Protein AF-A0A090IXE4-F1 (afdb_monomer)

Structure (mmCIF, N/CA/C/O backbone):
data_AF-A0A090IXE4-F1
#
_entry.id   AF-A0A090IXE4-F1
#
loop_
_atom_site.group_PDB
_atom_site.id
_atom_site.type_symbol
_atom_site.label_atom_id
_atom_site.label_alt_id
_atom_site.label_comp_id
_atom_site.label_asym_id
_atom_site.label_entity_id
_atom_site.label_seq_id
_atom_site.pdbx_PDB_ins_code
_atom_site.Cartn_x
_atom_site.Cartn_y
_atom_site.Cartn_z
_atom_site.occupancy
_atom_site.B_iso_or_equiv
_atom_site.auth_seq_id
_atom_site.auth_comp_id
_atom_site.auth_asym_id
_atom_site.auth_atom_id
_atom_site.pdbx_PDB_model_num
ATOM 1 N N . MET A 1 1 ? -24.223 13.333 43.306 1.00 62.53 1 MET A N 1
ATOM 2 C CA . MET A 1 1 ? -24.481 12.233 42.344 1.00 62.53 1 MET A CA 1
ATOM 3 C C . MET A 1 1 ? -24.531 12.705 40.893 1.00 62.53 1 MET A C 1
ATOM 5 O O . MET A 1 1 ? -23.770 12.186 40.093 1.00 62.53 1 MET A O 1
ATOM 9 N N . TRP A 1 2 ? -25.328 13.721 40.555 1.00 72.25 2 TRP A N 1
ATOM 10 C CA . TRP A 1 2 ? -25.387 14.319 39.210 1.00 72.25 2 TRP A CA 1
ATOM 11 C C . TRP A 1 2 ? -24.042 14.697 38.550 1.00 72.25 2 TRP A C 1
ATOM 13 O O . TRP A 1 2 ? -23.852 14.325 37.394 1.00 72.25 2 TRP A O 1
ATOM 23 N N . PRO A 1 3 ? -23.069 15.342 39.230 1.00 83.06 3 PRO A N 1
ATOM 24 C CA . PRO A 1 3 ? -21.796 15.687 38.585 1.00 83.06 3 PRO A CA 1
ATOM 25 C C . PRO A 1 3 ? -20.976 14.455 38.170 1.00 83.06 3 PRO A C 1
ATOM 27 O O . PRO A 1 3 ? -20.342 14.470 37.121 1.00 83.06 3 PRO A O 1
ATOM 30 N N . LEU A 1 4 ? -21.040 13.357 38.932 1.00 85.62 4 LEU A N 1
ATOM 31 C CA . LEU A 1 4 ? -20.371 12.102 38.570 1.00 85.62 4 LEU A CA 1
ATOM 32 C C . LEU A 1 4 ? -21.008 11.462 37.331 1.00 85.62 4 LEU A C 1
ATOM 34 O O . LEU A 1 4 ? -20.293 10.961 36.470 1.00 85.62 4 LEU A O 1
ATOM 38 N N . ILE A 1 5 ? -22.336 11.533 37.202 1.00 88.50 5 ILE A N 1
ATOM 39 C CA . ILE A 1 5 ? -23.060 11.025 36.028 1.00 88.50 5 ILE A CA 1
AT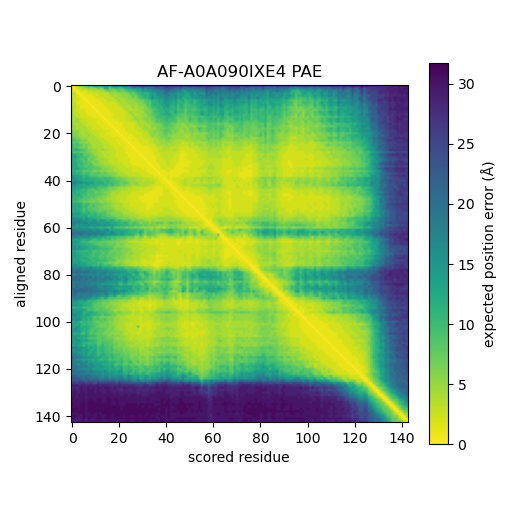OM 40 C C . ILE A 1 5 ? -22.649 11.802 34.767 1.00 88.50 5 ILE A C 1
ATOM 42 O O . ILE A 1 5 ? -22.344 11.187 33.748 1.00 88.50 5 ILE A O 1
ATOM 46 N N . PHE A 1 6 ? -22.548 13.135 34.841 1.00 90.12 6 PHE A N 1
ATOM 47 C CA . PHE A 1 6 ? -22.078 13.952 33.714 1.00 90.12 6 PHE A CA 1
ATOM 48 C C . PHE A 1 6 ? -20.635 13.640 33.311 1.00 90.12 6 PHE A C 1
ATOM 50 O O . PHE A 1 6 ? -20.347 13.547 32.119 1.00 90.12 6 PHE A O 1
ATOM 57 N N . ILE A 1 7 ? -19.741 13.425 34.282 1.00 91.25 7 ILE A N 1
ATOM 58 C CA . ILE A 1 7 ? -18.351 13.033 34.008 1.00 91.25 7 ILE A CA 1
ATOM 59 C C . ILE A 1 7 ? -18.307 11.684 33.277 1.00 91.25 7 ILE A C 1
ATOM 61 O O . ILE A 1 7 ? -17.605 11.550 32.277 1.00 91.25 7 ILE A O 1
ATOM 65 N N . VAL A 1 8 ? -19.092 10.699 33.723 1.00 91.69 8 VAL A N 1
ATOM 66 C CA . VAL A 1 8 ? -19.157 9.378 33.078 1.00 91.69 8 VAL A CA 1
ATOM 67 C C . VAL A 1 8 ? -19.699 9.482 31.649 1.00 91.69 8 VAL A C 1
ATOM 69 O O . VAL A 1 8 ? -19.094 8.928 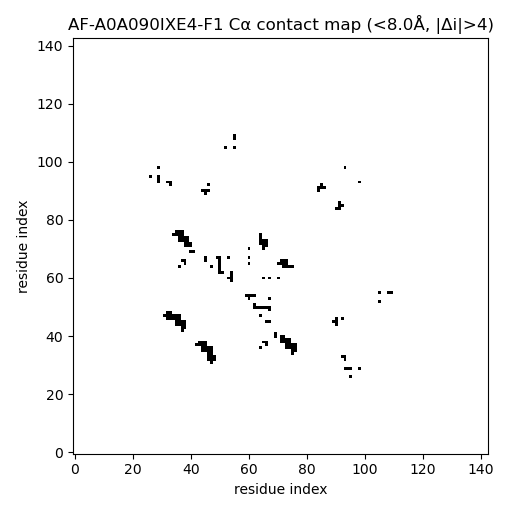30.731 1.00 91.69 8 VAL A O 1
ATOM 72 N N . ILE A 1 9 ? -20.779 10.239 31.427 1.00 93.00 9 ILE A N 1
ATOM 73 C CA . ILE A 1 9 ? -21.337 10.473 30.083 1.00 93.00 9 ILE A CA 1
ATOM 74 C C . ILE A 1 9 ? -20.300 11.143 29.176 1.00 93.00 9 ILE A C 1
ATOM 76 O O . ILE A 1 9 ? -20.106 10.715 28.038 1.00 93.00 9 ILE A O 1
ATOM 80 N N . PHE A 1 10 ? -19.587 12.151 29.680 1.00 93.44 10 PHE A N 1
ATOM 81 C CA . PHE A 1 10 ? -18.548 12.843 28.922 1.00 93.44 10 PHE A CA 1
ATOM 82 C C . PHE A 1 10 ? -17.409 11.900 28.508 1.00 93.44 10 PHE A C 1
ATOM 84 O O . PHE A 1 10 ? -16.994 11.903 27.350 1.00 93.44 10 PHE A O 1
ATOM 91 N N . ILE A 1 11 ? -16.943 11.032 29.412 1.00 94.25 11 ILE A N 1
ATOM 92 C CA . ILE A 1 11 ? -15.908 10.029 29.106 1.00 94.25 11 ILE A CA 1
ATOM 93 C C . ILE A 1 11 ? -16.394 9.048 28.026 1.00 94.25 11 ILE A C 1
ATOM 95 O O . ILE A 1 11 ? -15.645 8.718 27.099 1.00 94.25 11 ILE A O 1
ATOM 99 N N . ILE A 1 12 ? -17.651 8.602 28.097 1.00 94.50 12 ILE A N 1
ATOM 100 C CA . ILE A 1 12 ? -18.244 7.711 27.088 1.00 94.50 12 ILE A CA 1
ATOM 101 C C . ILE A 1 12 ? -18.326 8.414 25.722 1.00 94.50 12 ILE A C 1
ATOM 103 O O . ILE A 1 12 ? -17.937 7.840 24.704 1.00 94.50 12 ILE A O 1
ATOM 107 N N . LEU A 1 13 ? -18.754 9.676 25.674 1.00 94.00 13 LEU A N 1
ATOM 108 C CA . LEU A 1 13 ? -18.812 10.447 24.427 1.00 94.00 13 LEU A CA 1
ATOM 109 C C . LEU A 1 13 ? -17.420 10.661 23.814 1.00 94.00 13 LEU A C 1
ATOM 111 O O . LEU A 1 13 ? -17.223 10.452 22.617 1.00 94.00 13 LEU A O 1
ATOM 115 N N . MET A 1 14 ? -16.421 11.006 24.626 1.00 93.81 14 MET A N 1
ATOM 116 C CA . MET A 1 14 ? -15.056 11.220 24.136 1.00 93.81 14 MET A CA 1
ATOM 117 C C . MET A 1 14 ? -14.402 9.916 23.656 1.00 93.81 14 MET A C 1
ATOM 119 O O . MET A 1 14 ? -13.723 9.888 22.623 1.00 93.81 14 MET A O 1
ATOM 123 N N . SER A 1 15 ? -14.626 8.806 24.363 1.00 91.69 15 SER A N 1
ATOM 124 C CA . SER A 1 15 ? -14.110 7.492 23.958 1.00 91.69 15 SER A CA 1
ATOM 125 C C . SER A 1 15 ? -14.769 6.985 22.670 1.00 91.69 15 SER A C 1
ATOM 127 O O . SER A 1 15 ? -14.074 6.555 21.750 1.00 91.69 15 SER A O 1
ATOM 129 N N . THR A 1 16 ? -16.089 7.112 22.533 1.00 93.81 16 THR A N 1
ATOM 130 C CA . THR A 1 16 ? -16.792 6.739 21.293 1.00 93.81 16 THR A CA 1
ATOM 131 C C . THR A 1 16 ? -16.366 7.610 20.111 1.00 93.81 16 THR A C 1
ATOM 133 O O . THR A 1 16 ? -16.042 7.073 19.050 1.00 93.81 16 THR A O 1
ATOM 136 N N . TYR A 1 17 ? -16.245 8.929 20.297 1.00 94.19 17 TYR A N 1
ATOM 137 C CA . TYR A 1 17 ? -15.761 9.844 19.261 1.00 94.19 17 TYR A CA 1
ATOM 138 C C . TYR A 1 17 ? -14.348 9.489 18.779 1.00 94.19 17 TYR A C 1
ATOM 140 O O . TYR A 1 17 ? -14.088 9.430 17.576 1.00 94.19 17 TYR A O 1
ATOM 148 N N . THR A 1 18 ? -13.425 9.200 19.699 1.00 92.25 18 THR A N 1
ATOM 149 C CA . THR A 1 18 ? -12.047 8.830 19.335 1.00 92.25 18 THR A CA 1
ATOM 150 C C . THR A 1 18 ? -11.977 7.492 18.598 1.00 92.25 18 THR A C 1
ATOM 152 O O . THR A 1 18 ? -11.228 7.372 17.622 1.00 92.25 18 THR A O 1
ATOM 155 N N . ILE A 1 19 ? -12.783 6.501 18.994 1.00 92.44 19 ILE A N 1
ATOM 156 C CA . ILE A 1 19 ? -12.893 5.215 18.289 1.00 92.44 19 ILE A CA 1
ATOM 157 C C . ILE A 1 19 ? -13.471 5.416 16.883 1.00 92.44 19 ILE A C 1
ATOM 159 O O . ILE A 1 19 ? -12.912 4.903 15.908 1.00 92.44 19 ILE A O 1
ATOM 163 N N . MET A 1 20 ? -14.544 6.197 16.754 1.00 92.25 20 MET A N 1
ATOM 164 C CA . MET A 1 20 ? -15.168 6.507 15.466 1.00 92.25 20 MET A CA 1
ATOM 165 C C . MET A 1 20 ? -14.192 7.243 14.541 1.00 92.25 20 MET A C 1
ATOM 167 O O . MET A 1 20 ? -13.965 6.832 13.406 1.00 92.25 20 MET A O 1
ATOM 171 N N . LYS A 1 21 ? -13.505 8.270 15.049 1.00 92.50 21 LYS A N 1
ATOM 172 C CA . LYS A 1 21 ? -12.483 8.997 14.289 1.00 92.50 21 LYS A CA 1
ATOM 173 C C . LYS A 1 21 ? -11.382 8.059 13.791 1.00 92.50 21 LYS A C 1
ATOM 175 O O . LYS A 1 21 ? -10.998 8.120 12.628 1.00 92.50 21 LYS A O 1
ATOM 180 N N . LYS A 1 22 ? -10.896 7.155 14.646 1.00 89.31 22 LYS A N 1
ATOM 181 C CA . LYS A 1 22 ? -9.835 6.193 14.304 1.00 89.31 22 LYS A CA 1
ATOM 182 C C . LYS A 1 22 ? -10.277 5.130 13.297 1.00 89.31 22 LYS A C 1
ATOM 184 O O . LYS A 1 22 ? -9.449 4.612 12.550 1.00 89.31 22 LYS A O 1
ATOM 189 N N . THR A 1 23 ? -11.545 4.735 13.312 1.00 87.50 23 THR A N 1
ATOM 190 C CA . THR A 1 23 ? -12.082 3.768 12.345 1.00 87.50 23 THR A CA 1
ATOM 191 C C . THR A 1 23 ? -12.308 4.422 10.988 1.00 87.50 23 THR A C 1
ATOM 193 O O . THR A 1 23 ? -11.901 3.840 9.984 1.00 87.50 23 THR A O 1
ATOM 196 N N . ASN A 1 24 ? -12.821 5.654 10.963 1.00 90.06 24 ASN A N 1
ATOM 197 C CA . ASN A 1 24 ? -12.991 6.434 9.738 1.00 90.06 24 ASN A CA 1
ATOM 198 C C . ASN A 1 24 ? -11.658 6.732 9.051 1.00 90.06 24 ASN A C 1
ATOM 200 O O . ASN A 1 24 ? -11.532 6.496 7.857 1.00 90.06 24 ASN A O 1
ATOM 204 N N . THR A 1 25 ? -10.628 7.161 9.786 1.00 89.44 25 THR A N 1
ATOM 205 C CA . THR A 1 25 ? -9.310 7.414 9.175 1.00 89.44 25 THR A CA 1
ATOM 206 C C . THR A 1 25 ? -8.706 6.159 8.552 1.00 89.44 25 THR A C 1
ATOM 208 O O . THR A 1 25 ? -8.178 6.217 7.448 1.00 89.44 25 THR A O 1
ATOM 211 N N . LYS A 1 26 ? -8.837 5.002 9.213 1.00 88.88 26 LYS A N 1
ATOM 212 C CA . LYS A 1 26 ? -8.409 3.715 8.643 1.00 88.88 26 LYS A CA 1
ATOM 213 C C . LYS A 1 26 ? -9.210 3.314 7.410 1.00 88.88 26 LYS A C 1
ATOM 215 O O . LYS A 1 26 ? -8.668 2.633 6.548 1.00 88.88 26 LYS A O 1
ATOM 220 N N . GLN A 1 27 ? -10.497 3.650 7.369 1.00 90.50 27 GLN A N 1
ATOM 221 C CA . GLN A 1 27 ? -11.349 3.367 6.221 1.00 90.50 27 GLN A CA 1
ATOM 222 C C . GLN A 1 27 ? -10.936 4.232 5.029 1.00 90.50 27 GLN A C 1
ATOM 224 O O . GLN A 1 27 ? -10.663 3.675 3.977 1.00 90.50 27 GLN A O 1
ATOM 229 N N . ILE A 1 28 ? -10.775 5.542 5.235 1.00 91.56 28 ILE A N 1
ATOM 230 C CA . ILE A 1 28 ? -10.308 6.490 4.211 1.00 91.56 28 ILE A CA 1
ATOM 231 C C . ILE A 1 28 ? -8.972 6.034 3.624 1.00 91.56 28 ILE A C 1
ATOM 233 O O . ILE A 1 28 ? -8.814 5.974 2.413 1.00 91.56 28 ILE A O 1
ATOM 237 N N . GLU A 1 29 ? -8.023 5.657 4.477 1.00 93.00 29 GLU A N 1
ATOM 238 C CA . GLU A 1 29 ? -6.724 5.158 4.027 1.00 93.00 29 GLU A CA 1
ATOM 239 C C . GLU A 1 29 ? -6.831 3.841 3.246 1.00 93.00 29 GLU A C 1
ATOM 241 O O . GLU A 1 29 ? -6.133 3.638 2.256 1.00 93.00 29 GLU A O 1
ATOM 246 N N . LEU A 1 30 ? -7.700 2.925 3.682 1.00 93.81 30 LEU A N 1
ATOM 247 C CA . LEU A 1 30 ? -7.927 1.676 2.963 1.00 93.81 30 LEU A CA 1
ATOM 248 C C . LEU A 1 30 ? -8.568 1.921 1.595 1.00 93.81 30 LEU A C 1
ATOM 250 O O . LEU A 1 30 ? -8.265 1.194 0.651 1.00 93.81 30 LEU A O 1
ATOM 254 N N . ASP A 1 31 ? -9.468 2.894 1.507 1.00 92.31 31 ASP A N 1
ATOM 255 C CA . ASP A 1 31 ? -10.137 3.261 0.267 1.00 92.31 31 ASP A CA 1
ATOM 256 C C . ASP A 1 31 ? -9.158 3.954 -0.687 1.00 92.31 31 ASP A C 1
ATOM 258 O O . ASP A 1 31 ? -9.088 3.555 -1.845 1.00 92.31 31 ASP A O 1
ATOM 262 N N . ASP A 1 32 ? -8.308 4.854 -0.184 1.00 93.25 32 ASP A N 1
ATOM 263 C CA . ASP A 1 32 ? -7.223 5.479 -0.951 1.00 93.25 32 ASP A CA 1
ATOM 264 C C . ASP A 1 32 ? -6.258 4.434 -1.538 1.00 93.25 32 ASP A C 1
ATOM 266 O O . ASP A 1 32 ? -6.014 4.420 -2.744 1.00 93.25 32 ASP A O 1
ATOM 270 N N . LEU A 1 33 ? -5.788 3.479 -0.729 1.00 93.81 33 LEU A N 1
ATOM 271 C CA . LEU A 1 33 ? -4.933 2.376 -1.195 1.00 93.81 33 LEU A CA 1
ATOM 272 C C . LEU A 1 33 ? -5.625 1.461 -2.211 1.00 93.81 33 LEU A C 1
ATOM 274 O O . LEU A 1 33 ? -4.968 0.844 -3.052 1.00 93.81 33 LEU A O 1
ATOM 278 N N . ASN A 1 34 ? -6.949 1.352 -2.124 1.00 93.00 34 ASN A N 1
ATOM 279 C CA . ASN A 1 34 ? -7.760 0.580 -3.051 1.00 93.00 34 ASN A CA 1
ATOM 280 C C . ASN A 1 34 ? -8.227 1.388 -4.266 1.00 93.00 34 ASN A C 1
ATOM 282 O O . ASN A 1 34 ? -8.947 0.816 -5.086 1.00 93.00 34 ASN A O 1
ATOM 286 N N . THR A 1 35 ? -7.835 2.652 -4.417 1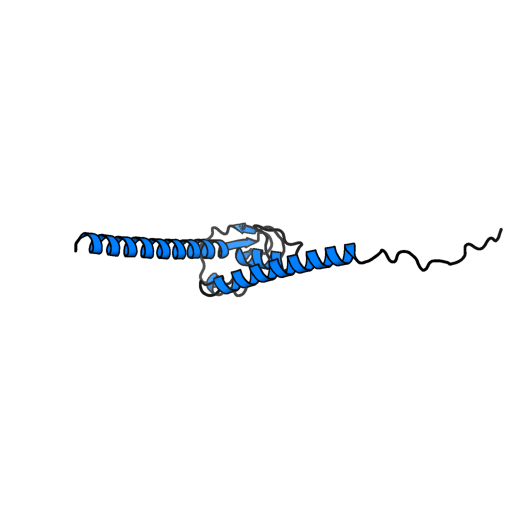.00 92.50 35 THR A N 1
ATOM 287 C CA . THR A 1 35 ? -8.152 3.448 -5.609 1.00 92.50 35 THR A CA 1
ATOM 288 C C . THR A 1 35 ? -7.692 2.709 -6.861 1.00 92.50 35 THR A C 1
ATOM 290 O O . THR A 1 35 ? -6.582 2.174 -6.885 1.00 92.50 35 THR A O 1
ATOM 293 N N . LEU A 1 36 ? -8.574 2.619 -7.859 1.00 92.94 36 LEU A N 1
ATOM 294 C CA . LEU A 1 36 ? -8.354 1.875 -9.097 1.00 92.94 36 LEU A CA 1
ATOM 295 C C . LEU A 1 36 ? -7.843 2.792 -10.201 1.00 92.94 36 LEU A C 1
ATOM 297 O O . LEU A 1 36 ? -8.383 3.875 -10.414 1.00 92.94 36 LEU A O 1
ATOM 301 N N . TYR A 1 37 ? -6.871 2.290 -10.946 1.00 93.00 37 TYR A N 1
ATOM 302 C CA . TYR A 1 37 ? -6.314 2.930 -12.126 1.00 93.00 37 TYR A CA 1
ATOM 303 C C . TYR A 1 37 ? -6.364 1.961 -13.301 1.00 93.00 37 TYR A C 1
ATOM 305 O O . TYR A 1 37 ? -6.262 0.747 -13.111 1.00 93.00 37 TYR A O 1
ATOM 313 N N . GLN A 1 38 ? -6.521 2.495 -14.507 1.00 92.75 38 GLN A N 1
ATOM 314 C CA . GLN A 1 38 ? -6.478 1.747 -15.755 1.00 92.75 38 GLN A CA 1
ATOM 315 C C . GLN A 1 38 ? -5.271 2.180 -16.571 1.00 92.75 38 GLN A C 1
ATOM 317 O O . GLN A 1 38 ? -5.116 3.351 -16.905 1.00 92.75 38 GLN A O 1
ATOM 322 N N . CYS A 1 39 ? -4.416 1.226 -16.921 1.00 92.44 39 CYS A N 1
ATOM 323 C CA . CYS A 1 39 ? -3.298 1.504 -17.805 1.00 92.44 39 CYS A CA 1
ATOM 324 C C . CYS A 1 39 ? -3.788 1.781 -19.229 1.00 92.44 39 CYS A C 1
ATOM 326 O O . CYS A 1 39 ? -4.493 0.957 -19.813 1.00 92.44 39 CYS A O 1
ATOM 328 N N . THR A 1 40 ? -3.340 2.890 -19.813 1.00 91.88 40 THR A N 1
ATOM 329 C CA . THR A 1 40 ? -3.684 3.283 -21.189 1.00 91.88 40 THR A CA 1
ATOM 330 C C . THR A 1 40 ? -3.025 2.393 -22.240 1.00 91.88 40 THR A C 1
ATOM 332 O O . THR A 1 40 ? -3.550 2.231 -23.336 1.00 91.88 40 THR A O 1
ATOM 335 N N . SER A 1 41 ? -1.890 1.774 -21.900 1.00 94.25 41 SER A N 1
ATOM 336 C CA . SER A 1 41 ? -1.141 0.903 -22.807 1.00 94.25 41 SER A CA 1
ATOM 337 C C . SER A 1 41 ? -1.637 -0.544 -22.785 1.00 94.25 41 SER A C 1
ATOM 339 O O . SER A 1 41 ? -1.998 -1.087 -23.825 1.00 94.25 41 SER A O 1
ATOM 341 N N . CYS A 1 42 ? -1.672 -1.192 -21.613 1.00 90.69 42 CYS A N 1
ATOM 342 C CA . CYS A 1 42 ? -2.047 -2.609 -21.521 1.00 90.69 42 CYS A CA 1
ATOM 343 C C . CYS A 1 42 ? -3.530 -2.848 -21.194 1.00 90.69 42 CYS A C 1
ATOM 345 O O . CYS A 1 42 ? -3.956 -4.001 -21.125 1.00 90.69 42 CYS A O 1
ATOM 347 N N . GLY A 1 43 ? -4.307 -1.790 -20.936 1.00 87.88 43 GLY A N 1
ATOM 348 C CA . GLY A 1 43 ? -5.734 -1.864 -20.603 1.00 87.88 43 GLY A CA 1
ATOM 349 C C . GLY A 1 43 ? -6.044 -2.479 -19.235 1.00 87.88 43 GLY A C 1
ATOM 350 O O . GLY A 1 43 ? -7.211 -2.551 -18.846 1.00 87.88 43 GLY A O 1
ATOM 351 N N . LYS A 1 44 ? -5.024 -2.937 -18.498 1.00 88.94 44 LYS A N 1
ATOM 352 C CA . LYS A 1 44 ? -5.193 -3.615 -17.213 1.00 88.94 44 LYS A CA 1
ATOM 353 C C . LYS A 1 44 ? -5.469 -2.628 -16.095 1.00 88.94 44 LYS A C 1
ATOM 355 O O . LYS A 1 44 ? -4.963 -1.508 -16.091 1.00 88.94 44 LYS A O 1
ATOM 360 N N . LEU A 1 45 ? -6.249 -3.104 -15.132 1.00 91.31 45 LEU A N 1
ATOM 361 C CA . LEU A 1 45 ? -6.528 -2.392 -13.899 1.00 91.31 45 LEU A CA 1
ATOM 362 C C . LEU A 1 45 ? -5.526 -2.780 -12.822 1.00 91.31 45 LEU A C 1
ATOM 364 O O . LEU A 1 45 ? -5.218 -3.960 -12.649 1.00 91.31 45 LEU A O 1
ATOM 368 N N . HIS A 1 46 ? -5.118 -1.801 -12.033 1.00 92.50 46 HIS A N 1
ATOM 369 C CA . HIS A 1 46 ? -4.342 -1.995 -10.814 1.00 92.50 46 HIS A CA 1
ATOM 370 C C . HIS A 1 46 ? -4.816 -1.018 -9.739 1.00 92.50 46 HIS A C 1
ATOM 372 O O . HIS A 1 46 ? -5.593 -0.098 -10.000 1.00 92.50 46 HIS A O 1
ATOM 378 N N . ARG A 1 47 ? -4.391 -1.247 -8.499 1.00 93.06 47 ARG A N 1
ATOM 379 C CA . ARG A 1 47 ? -4.701 -0.385 -7.355 1.00 93.06 47 ARG A CA 1
ATOM 380 C C . ARG A 1 47 ? -3.484 0.398 -6.903 1.00 93.06 47 ARG A C 1
ATOM 382 O O . ARG A 1 47 ? -2.356 -0.066 -7.053 1.00 93.06 47 ARG A O 1
ATOM 389 N N . LYS A 1 48 ? -3.725 1.532 -6.247 1.00 93.81 48 LYS A N 1
ATOM 390 C CA . LYS A 1 48 ? -2.680 2.410 -5.704 1.00 93.81 48 LYS A CA 1
ATOM 391 C C . LYS A 1 48 ? -1.645 1.673 -4.851 1.00 93.81 48 LYS A C 1
ATOM 393 O O . LYS A 1 48 ? -0.448 1.873 -5.023 1.00 93.81 48 LYS A O 1
ATOM 398 N N . TYR A 1 49 ? -2.078 0.762 -3.974 1.00 93.44 49 TYR A N 1
ATOM 399 C CA . TYR A 1 49 ? -1.131 0.016 -3.135 1.00 93.44 49 TYR A CA 1
ATOM 400 C C . TYR A 1 49 ? -0.144 -0.834 -3.956 1.00 93.44 49 TYR A C 1
ATOM 402 O O . TYR A 1 49 ? 0.939 -1.137 -3.467 1.00 93.44 49 TYR A O 1
ATOM 410 N N . GLN A 1 50 ? -0.507 -1.255 -5.173 1.00 92.69 50 GLN A N 1
ATOM 411 C CA . GLN A 1 50 ? 0.377 -2.032 -6.044 1.00 92.69 50 GLN A CA 1
ATOM 412 C C . GLN A 1 50 ? 1.475 -1.147 -6.633 1.00 92.69 50 GLN A C 1
ATOM 414 O O . GLN A 1 50 ? 2.608 -1.602 -6.735 1.00 92.69 50 GLN A O 1
ATOM 419 N N . GLU A 1 51 ? 1.168 0.117 -6.934 1.00 92.88 51 GLU A N 1
ATOM 420 C CA . GLU A 1 51 ? 2.176 1.116 -7.304 1.00 92.88 51 GLU A CA 1
ATOM 421 C C . GLU A 1 51 ? 3.140 1.375 -6.140 1.00 92.88 51 GLU A C 1
ATOM 423 O O . GLU A 1 51 ? 4.351 1.380 -6.331 1.00 92.88 51 GLU A O 1
ATOM 428 N N . GLU A 1 52 ? 2.612 1.515 -4.916 1.00 92.00 52 GLU A N 1
ATOM 429 C CA . GLU A 1 52 ? 3.439 1.694 -3.715 1.00 92.00 52 GLU A CA 1
ATOM 430 C C . GLU A 1 52 ? 4.328 0.484 -3.414 1.00 92.00 52 GLU A C 1
ATOM 432 O O . GLU A 1 52 ? 5.403 0.640 -2.846 1.00 92.00 52 GLU A O 1
ATOM 437 N N . LEU A 1 53 ? 3.890 -0.733 -3.743 1.00 91.19 53 LEU A N 1
ATOM 438 C CA . LEU A 1 53 ? 4.744 -1.914 -3.617 1.00 91.19 53 LEU A CA 1
ATOM 439 C C . LEU A 1 53 ? 5.802 -1.953 -4.715 1.00 91.19 53 LEU A C 1
ATOM 441 O O . LEU A 1 53 ? 6.941 -2.310 -4.428 1.00 91.19 53 LEU A O 1
ATOM 445 N N . GLN A 1 54 ? 5.442 -1.585 -5.945 1.00 91.44 54 GLN A N 1
ATOM 446 C CA . GLN A 1 54 ? 6.374 -1.601 -7.064 1.00 91.44 54 GLN A CA 1
ATOM 447 C C . GLN A 1 54 ? 7.502 -0.584 -6.867 1.00 91.44 54 GLN A C 1
ATOM 449 O O . GLN A 1 54 ? 8.657 -0.936 -7.084 1.00 91.44 54 GLN A O 1
ATOM 454 N N . SER A 1 55 ? 7.206 0.611 -6.343 1.00 90.62 55 SER A N 1
ATOM 455 C CA . SER A 1 55 ? 8.230 1.620 -6.027 1.00 90.62 55 SER A CA 1
ATOM 456 C C . SER A 1 55 ? 9.211 1.206 -4.928 1.00 90.62 55 SER A C 1
ATOM 458 O O . SER A 1 55 ? 10.287 1.783 -4.817 1.00 90.62 55 SER A O 1
ATOM 460 N N . LEU A 1 56 ? 8.868 0.200 -4.118 1.00 88.44 56 LEU A N 1
ATOM 461 C CA . LEU A 1 56 ? 9.780 -0.371 -3.123 1.00 88.44 56 LEU A CA 1
ATOM 462 C C . LEU A 1 56 ? 10.689 -1.462 -3.698 1.00 88.44 56 LEU A C 1
ATOM 464 O O . LEU A 1 56 ? 11.671 -1.823 -3.055 1.00 88.44 56 LEU A O 1
ATOM 468 N N . ILE A 1 57 ? 10.327 -2.041 -4.843 1.00 87.12 57 ILE A N 1
ATOM 469 C CA . ILE A 1 57 ? 11.062 -3.143 -5.477 1.00 87.12 57 ILE A CA 1
ATOM 470 C C . ILE A 1 57 ? 11.944 -2.604 -6.602 1.00 87.12 57 ILE A C 1
ATOM 472 O O . ILE A 1 57 ? 13.084 -3.036 -6.752 1.00 87.12 57 ILE A O 1
ATOM 476 N N . ASP A 1 58 ? 11.415 -1.665 -7.381 1.00 86.31 58 ASP A N 1
ATOM 477 C CA . ASP A 1 58 ? 12.069 -1.084 -8.540 1.00 86.31 58 ASP A CA 1
ATOM 478 C C . ASP A 1 58 ? 12.282 0.417 -8.324 1.00 86.31 58 ASP A C 1
ATOM 480 O O . ASP A 1 58 ? 11.339 1.205 -8.308 1.00 86.31 58 ASP A O 1
ATOM 484 N N . LEU A 1 59 ? 13.548 0.810 -8.179 1.00 80.31 59 LEU A N 1
ATOM 485 C CA . LEU A 1 59 ? 13.956 2.203 -7.971 1.00 80.31 59 LEU A CA 1
ATOM 486 C C . LEU A 1 59 ? 13.726 3.085 -9.206 1.00 80.31 59 LEU A C 1
ATOM 488 O O . LEU A 1 59 ? 13.719 4.308 -9.092 1.00 80.31 59 LEU A O 1
ATOM 492 N N . THR A 1 60 ? 13.559 2.483 -10.386 1.00 83.00 60 THR A N 1
ATOM 493 C CA . THR A 1 60 ? 13.240 3.208 -11.624 1.00 83.00 60 THR A CA 1
ATOM 494 C C . THR A 1 60 ? 11.741 3.453 -11.783 1.00 83.00 60 THR A C 1
ATOM 496 O O . THR A 1 60 ? 11.318 4.204 -12.666 1.00 83.00 60 THR A O 1
ATOM 499 N N . TYR A 1 61 ? 10.928 2.863 -10.902 1.00 85.81 61 TYR A N 1
ATOM 500 C CA . TYR A 1 61 ? 9.490 3.035 -10.897 1.00 85.81 61 TYR A CA 1
ATOM 501 C C . TYR A 1 61 ? 9.098 4.428 -10.409 1.00 85.81 61 TYR A C 1
ATOM 503 O O . TYR A 1 61 ? 9.365 4.815 -9.270 1.00 85.81 61 TYR A O 1
ATOM 511 N N . SER A 1 62 ? 8.395 5.171 -11.257 1.00 78.94 62 SER A N 1
ATOM 512 C CA . SER A 1 62 ? 7.849 6.474 -10.893 1.00 78.94 62 SER A CA 1
ATOM 513 C C . SER A 1 62 ? 6.417 6.330 -10.362 1.00 78.94 62 SER A C 1
ATOM 515 O O . SER A 1 62 ? 5.595 5.584 -10.886 1.00 78.94 62 SER A O 1
ATOM 517 N N . THR A 1 63 ? 6.118 7.047 -9.284 1.00 80.00 63 THR A N 1
ATOM 518 C CA . THR A 1 63 ? 4.767 7.193 -8.722 1.00 80.00 63 THR A CA 1
ATOM 519 C C . THR A 1 63 ? 4.388 8.668 -8.718 1.00 80.00 63 THR A C 1
ATOM 521 O O . THR A 1 63 ? 5.279 9.495 -8.501 1.00 80.00 63 THR A O 1
ATOM 524 N N . PRO A 1 64 ? 3.094 9.025 -8.814 1.00 83.31 64 PRO A N 1
ATOM 525 C CA . PRO A 1 64 ? 1.911 8.153 -8.910 1.00 83.31 64 PRO A CA 1
ATOM 526 C C . PRO A 1 64 ? 1.440 7.895 -10.356 1.00 83.31 64 PRO A C 1
ATOM 528 O O . PRO A 1 64 ? 1.924 8.531 -11.289 1.00 83.31 64 PRO A O 1
ATOM 531 N N . SER A 1 65 ? 0.440 7.018 -10.515 1.00 86.50 65 SER A N 1
ATOM 532 C CA . SER A 1 65 ? -0.332 6.826 -11.758 1.00 86.50 65 SER A CA 1
ATOM 533 C C . SER A 1 65 ? 0.446 6.149 -12.890 1.00 86.50 65 SER A C 1
ATOM 535 O O . SER A 1 65 ? 0.286 6.462 -14.072 1.00 86.50 65 SER A O 1
ATOM 537 N N . ILE A 1 66 ? 1.300 5.196 -12.528 1.00 91.88 66 ILE A N 1
ATOM 538 C CA . ILE A 1 66 ? 2.032 4.349 -13.473 1.00 91.88 66 ILE A CA 1
ATOM 539 C C . ILE A 1 66 ? 1.552 2.912 -13.305 1.00 91.88 66 ILE A C 1
ATOM 541 O O . ILE A 1 66 ? 1.167 2.491 -12.218 1.00 91.88 66 ILE A O 1
ATOM 545 N N . CYS A 1 67 ? 1.524 2.149 -14.393 1.00 91.81 67 CYS A N 1
ATOM 546 C CA . CYS A 1 67 ? 1.183 0.740 -14.336 1.00 91.81 67 CYS A CA 1
ATOM 547 C C . CYS A 1 67 ? 2.346 -0.085 -13.755 1.00 91.81 67 CYS A C 1
ATOM 549 O O . CYS A 1 67 ? 3.416 -0.116 -14.372 1.00 91.81 67 CYS A O 1
ATOM 551 N N . PRO A 1 68 ? 2.133 -0.870 -12.679 1.00 91.25 68 PRO A N 1
ATOM 552 C CA . PRO A 1 68 ? 3.173 -1.694 -12.057 1.00 91.25 68 PRO A CA 1
ATOM 553 C C . PRO A 1 68 ? 3.676 -2.834 -12.951 1.00 91.25 68 PRO A C 1
ATOM 555 O O . PRO A 1 68 ? 4.661 -3.488 -12.630 1.00 91.25 68 PRO A O 1
ATOM 558 N N . ARG A 1 69 ? 2.996 -3.106 -14.073 1.00 88.75 69 ARG A N 1
ATOM 559 C CA . ARG A 1 69 ? 3.357 -4.186 -14.997 1.00 88.75 69 ARG A CA 1
ATOM 560 C C . ARG A 1 69 ? 4.172 -3.715 -16.193 1.00 88.75 69 ARG A C 1
ATOM 562 O O . ARG A 1 69 ? 5.129 -4.380 -16.570 1.00 88.75 69 ARG A O 1
ATOM 569 N N . CYS A 1 70 ? 3.744 -2.634 -16.842 1.00 90.56 70 CYS A N 1
ATOM 570 C CA . CYS A 1 70 ? 4.340 -2.176 -18.100 1.00 90.56 70 CYS A CA 1
ATOM 571 C C . CYS A 1 70 ? 4.983 -0.790 -18.008 1.00 90.56 70 CYS A C 1
ATOM 573 O O . CYS A 1 70 ? 5.468 -0.304 -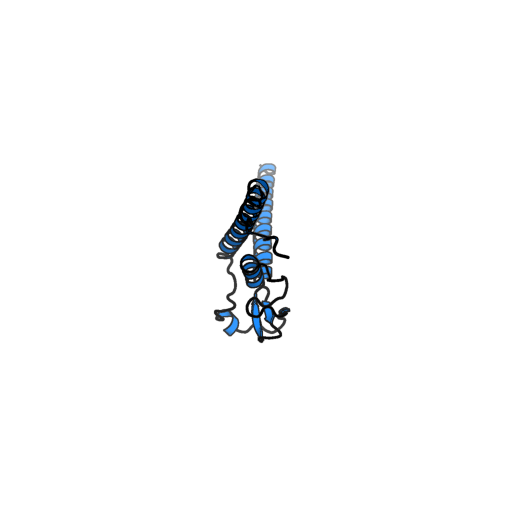19.024 1.00 90.56 70 CYS A O 1
ATOM 575 N N . HIS A 1 71 ? 4.988 -0.161 -16.827 1.00 92.44 71 HIS A N 1
ATOM 576 C CA . HIS A 1 71 ? 5.624 1.139 -16.573 1.00 92.44 71 HIS A CA 1
ATOM 577 C C . HIS A 1 71 ? 5.096 2.290 -17.446 1.00 92.44 71 HIS A C 1
ATOM 579 O O . HIS A 1 71 ? 5.735 3.328 -17.576 1.00 92.44 71 HIS A O 1
ATOM 585 N N . GLN A 1 72 ? 3.915 2.110 -18.042 1.00 93.19 72 GLN A N 1
ATOM 586 C CA . GLN A 1 72 ? 3.231 3.133 -18.829 1.00 93.19 72 GLN A CA 1
ATOM 587 C C . GLN A 1 72 ? 2.236 3.909 -17.960 1.00 93.19 72 GLN A C 1
ATOM 589 O O . GLN A 1 72 ? 1.801 3.377 -16.932 1.00 93.19 72 GLN A O 1
ATOM 594 N N . PRO A 1 73 ? 1.841 5.125 -18.373 1.00 94.19 73 PRO A N 1
ATOM 595 C CA . PRO A 1 73 ? 0.843 5.912 -17.661 1.00 94.19 73 PRO A CA 1
ATOM 596 C C . PRO A 1 73 ? -0.470 5.152 -17.447 1.00 94.19 73 PRO A C 1
ATOM 598 O O . PRO A 1 73 ? -0.868 4.283 -18.235 1.00 94.19 73 PRO A O 1
ATOM 601 N N . ALA A 1 74 ? -1.147 5.492 -16.361 1.00 93.50 74 ALA A N 1
ATOM 602 C CA . ALA A 1 74 ? -2.453 4.968 -16.026 1.00 93.50 74 ALA A CA 1
ATOM 603 C C . ALA A 1 74 ? -3.360 6.073 -15.500 1.00 93.50 74 ALA A C 1
ATOM 605 O O . ALA A 1 74 ? -2.936 6.923 -14.723 1.00 93.50 74 ALA A O 1
ATOM 606 N N . ASP A 1 75 ? -4.624 6.017 -15.891 1.00 94.12 75 ASP A N 1
ATOM 607 C CA . ASP A 1 75 ? -5.616 7.011 -15.511 1.00 94.12 75 ASP A CA 1
ATOM 608 C C . ASP A 1 75 ? -6.498 6.484 -14.387 1.00 94.12 75 ASP A C 1
ATOM 610 O O . ASP A 1 75 ? -6.699 5.275 -14.242 1.00 94.12 75 ASP A O 1
ATOM 614 N N . LEU A 1 76 ? -7.038 7.394 -13.577 1.00 93.44 76 LEU A N 1
ATOM 615 C CA . LEU A 1 76 ? -8.018 7.036 -12.558 1.00 93.44 76 LEU A CA 1
ATOM 616 C C . LEU A 1 76 ? -9.213 6.347 -13.230 1.00 93.44 76 LEU A C 1
ATOM 618 O O . LEU A 1 76 ? -9.824 6.898 -14.145 1.00 93.44 76 LEU A O 1
ATOM 622 N N . TYR A 1 77 ? -9.568 5.150 -12.766 1.00 91.19 77 TYR A N 1
ATOM 623 C CA . TYR A 1 77 ? -10.705 4.423 -13.314 1.00 91.19 77 TYR A CA 1
ATOM 624 C C . TYR A 1 77 ? -12.015 4.974 -12.735 1.00 91.19 77 TYR A C 1
ATOM 626 O O . TYR A 1 77 ? -12.284 4.831 -11.542 1.00 91.19 77 TYR A O 1
ATOM 634 N N . ILE A 1 78 ? -12.832 5.588 -13.595 1.00 87.62 78 ILE A N 1
ATOM 635 C CA . ILE A 1 78 ? -14.141 6.183 -13.251 1.00 87.62 78 ILE A CA 1
ATOM 636 C C . ILE A 1 78 ? -15.305 5.282 -13.718 1.00 87.62 78 ILE A C 1
ATOM 638 O O . ILE A 1 78 ? -16.473 5.591 -13.504 1.00 87.62 78 ILE A O 1
ATOM 642 N N . GLY A 1 79 ? -15.006 4.156 -14.372 1.00 82.75 79 GLY A N 1
ATOM 643 C CA . GLY A 1 79 ? -16.028 3.260 -14.905 1.00 82.75 79 GLY A CA 1
ATOM 644 C C . GLY A 1 79 ? -16.829 2.529 -13.825 1.00 82.75 79 GLY A C 1
ATOM 645 O O . GLY A 1 79 ? -16.483 2.517 -12.640 1.00 82.75 79 GLY A O 1
ATOM 646 N N . GLU A 1 80 ? -17.900 1.865 -14.255 1.00 79.12 80 GLU A N 1
ATOM 647 C CA . GLU A 1 80 ? -18.713 1.045 -13.362 1.00 79.12 80 GLU A CA 1
ATOM 648 C C . GLU A 1 80 ? -17.905 -0.113 -12.767 1.00 79.12 80 GLU A C 1
ATOM 650 O O . GLU A 1 80 ? -16.954 -0.645 -13.354 1.00 79.12 80 GLU A O 1
ATOM 655 N N . TYR A 1 81 ? -18.288 -0.493 -11.553 1.00 75.88 81 TYR A N 1
ATOM 656 C CA . TYR A 1 81 ? -17.691 -1.616 -10.860 1.00 75.88 81 TYR A CA 1
ATOM 657 C C . TYR A 1 81 ? -18.248 -2.933 -11.409 1.00 75.88 81 TYR A C 1
ATOM 659 O O . TYR A 1 81 ? -19.449 -3.179 -11.319 1.00 75.88 81 TYR A O 1
ATOM 667 N N . PHE A 1 82 ? -17.372 -3.814 -11.900 1.00 76.00 82 PHE A N 1
ATOM 668 C CA . PHE A 1 82 ? -17.767 -5.127 -12.414 1.00 76.00 82 PHE A CA 1
ATOM 669 C C . PHE A 1 82 ? -17.389 -6.267 -11.461 1.00 76.00 82 PHE A C 1
ATOM 671 O O . PHE A 1 82 ? -16.321 -6.257 -10.844 1.00 76.00 82 PHE A O 1
ATOM 678 N N . ASP A 1 83 ? -18.225 -7.307 -11.392 1.00 73.69 83 ASP A N 1
ATOM 679 C CA . ASP A 1 83 ? -18.014 -8.438 -10.479 1.00 73.69 83 ASP A CA 1
ATOM 680 C C . ASP A 1 83 ? -16.725 -9.222 -10.748 1.00 73.69 83 ASP A C 1
ATOM 682 O O . ASP A 1 83 ? -16.067 -9.646 -9.798 1.00 73.69 83 ASP A O 1
ATOM 686 N N . TRP A 1 84 ? -16.291 -9.342 -12.006 1.00 78.19 84 TRP A N 1
ATOM 687 C CA . TRP A 1 84 ? -15.022 -9.999 -12.347 1.00 78.19 84 TRP A CA 1
ATOM 688 C C . TRP A 1 84 ? -13.805 -9.312 -11.701 1.00 78.19 84 TRP A C 1
ATOM 690 O O . TRP A 1 84 ? -12.792 -9.963 -11.442 1.00 78.19 84 TRP A O 1
ATOM 700 N N . MET A 1 85 ? -13.898 -8.015 -11.368 1.00 73.94 85 MET A N 1
ATOM 701 C CA . MET A 1 85 ? -12.833 -7.295 -10.664 1.00 73.94 85 MET A CA 1
ATOM 702 C C . MET A 1 85 ? -12.646 -7.793 -9.223 1.00 73.94 85 MET A C 1
ATOM 704 O O . MET A 1 85 ? -11.566 -7.622 -8.660 1.00 73.94 85 MET A O 1
ATOM 708 N N . LYS A 1 86 ? -13.668 -8.416 -8.610 1.00 66.31 86 LYS A N 1
ATOM 709 C CA . LYS A 1 86 ? -13.547 -9.068 -7.288 1.00 66.31 86 LYS A CA 1
ATOM 710 C C . LYS A 1 86 ? -12.615 -10.268 -7.339 1.00 66.31 86 LYS A C 1
ATOM 712 O O . LYS A 1 86 ? -11.944 -10.562 -6.354 1.00 66.31 86 LYS A O 1
ATOM 717 N N . THR A 1 87 ? -12.610 -10.956 -8.473 1.00 66.88 87 THR A N 1
ATOM 718 C CA . THR A 1 87 ? -11.892 -12.210 -8.690 1.00 66.88 87 THR A CA 1
ATOM 719 C C . THR A 1 87 ? -10.635 -12.024 -9.531 1.00 66.88 87 THR A C 1
ATOM 721 O O . THR A 1 87 ? -9.994 -13.017 -9.852 1.00 66.88 87 THR A O 1
ATOM 724 N N . ASN A 1 88 ? -10.267 -10.787 -9.895 1.00 75.19 88 ASN A N 1
ATOM 725 C CA . ASN A 1 88 ? -9.075 -10.529 -10.694 1.00 75.19 88 ASN A CA 1
ATOM 726 C C . ASN A 1 88 ? -7.812 -10.846 -9.869 1.00 75.19 88 ASN A C 1
ATOM 728 O O . ASN A 1 88 ? -7.498 -10.098 -8.935 1.00 75.19 88 ASN A O 1
ATOM 732 N N . PRO A 1 89 ? -7.066 -11.916 -10.208 1.00 77.38 89 PRO A N 1
ATOM 733 C CA . PRO A 1 89 ? -5.900 -12.328 -9.434 1.00 77.38 89 PRO A CA 1
ATOM 734 C C . PRO A 1 89 ? -4.775 -11.287 -9.483 1.00 77.38 89 PRO A C 1
ATOM 736 O O . PRO A 1 89 ? -3.959 -11.228 -8.568 1.00 77.38 89 PRO A O 1
ATOM 739 N N . GLU A 1 90 ? -4.750 -10.441 -10.517 1.00 79.12 90 GLU A N 1
ATOM 740 C CA . GLU A 1 90 ? -3.725 -9.415 -10.702 1.00 79.12 90 GLU A CA 1
ATOM 741 C C . GLU A 1 90 ? -4.056 -8.096 -9.978 1.00 79.12 90 GLU A C 1
ATOM 743 O O . GLU A 1 90 ? -3.177 -7.250 -9.854 1.00 79.12 90 GLU A O 1
ATOM 748 N N . CYS A 1 91 ? -5.286 -7.903 -9.478 1.00 84.25 91 CYS A N 1
ATOM 749 C CA . CYS A 1 91 ? -5.742 -6.640 -8.869 1.00 84.25 91 CYS A CA 1
ATOM 750 C C . CYS A 1 91 ? -6.655 -6.848 -7.632 1.00 84.25 91 CYS A C 1
ATOM 752 O O . CYS A 1 91 ? -7.775 -6.313 -7.563 1.00 84.25 91 CYS A O 1
ATOM 754 N N . PRO A 1 92 ? -6.230 -7.642 -6.628 1.00 88.38 92 PRO A N 1
ATOM 755 C CA . PRO A 1 92 ? -7.081 -7.949 -5.487 1.00 88.38 92 PRO A CA 1
ATOM 756 C C . PRO A 1 92 ? -7.344 -6.707 -4.627 1.00 88.38 92 PRO A C 1
ATOM 758 O O . PRO A 1 92 ? -6.497 -5.835 -4.456 1.00 88.38 92 PRO A O 1
ATOM 761 N N . LYS A 1 93 ? -8.541 -6.621 -4.038 1.00 89.56 93 LYS A N 1
ATOM 762 C CA . LYS A 1 93 ? -8.867 -5.545 -3.094 1.00 89.56 93 LYS A CA 1
ATOM 763 C C . LYS A 1 93 ? -8.188 -5.805 -1.747 1.00 89.56 93 LYS A C 1
ATOM 765 O O . LYS A 1 93 ? -8.381 -6.860 -1.140 1.00 89.56 93 LYS A O 1
ATOM 770 N N . LEU A 1 94 ? -7.457 -4.819 -1.233 1.00 91.19 94 LEU A N 1
ATOM 771 C CA . LEU A 1 94 ? -6.852 -4.878 0.091 1.00 91.19 94 LEU A CA 1
ATOM 772 C C . LEU A 1 94 ? -7.949 -4.871 1.164 1.00 91.19 94 LEU A C 1
ATOM 774 O O . LEU A 1 94 ? -8.826 -4.002 1.178 1.00 91.19 94 LEU A O 1
ATOM 778 N N . ARG A 1 95 ? -7.906 -5.837 2.087 1.00 90.94 95 ARG A N 1
ATOM 779 C CA . ARG A 1 95 ? -8.850 -5.936 3.211 1.00 90.94 95 ARG A CA 1
ATOM 780 C C . ARG A 1 95 ? -8.310 -5.213 4.443 1.00 90.94 95 ARG A C 1
ATOM 782 O O . ARG A 1 95 ? -7.101 -5.111 4.642 1.00 90.94 95 ARG A O 1
ATOM 789 N N . LYS A 1 96 ? -9.204 -4.816 5.359 1.00 87.00 96 LYS A N 1
ATOM 790 C CA . LYS A 1 96 ? -8.845 -4.184 6.651 1.00 87.00 96 LYS A CA 1
ATOM 791 C C . LYS A 1 96 ? -7.794 -4.970 7.442 1.00 87.00 96 LYS A C 1
ATOM 793 O O . LYS A 1 96 ? -6.927 -4.379 8.080 1.00 87.00 96 LYS A O 1
ATOM 798 N N . GLN A 1 97 ? -7.879 -6.299 7.409 1.00 86.62 97 GLN A N 1
ATOM 799 C CA . GLN A 1 97 ? -6.952 -7.191 8.111 1.00 86.62 97 GLN A CA 1
ATOM 800 C C . GLN A 1 97 ? -5.543 -7.156 7.497 1.00 86.62 97 GLN A C 1
ATOM 802 O O . GLN A 1 97 ? -4.544 -7.240 8.215 1.00 86.62 97 GLN A O 1
ATOM 807 N N . ASP A 1 98 ? -5.469 -6.963 6.182 1.00 88.69 98 ASP A N 1
ATOM 808 C CA . ASP A 1 98 ? -4.232 -6.975 5.409 1.00 88.69 98 ASP A CA 1
ATOM 809 C C . ASP A 1 98 ? -3.544 -5.599 5.408 1.00 88.69 98 ASP A C 1
ATOM 811 O O . ASP A 1 98 ? -2.320 -5.532 5.317 1.00 88.69 98 ASP A O 1
ATOM 815 N N . LEU A 1 99 ? -4.283 -4.512 5.673 1.00 89.75 99 LEU A N 1
ATOM 816 C CA . LEU A 1 99 ? -3.732 -3.158 5.828 1.00 89.75 99 LEU A CA 1
ATOM 817 C C . LEU A 1 99 ? -2.594 -3.099 6.860 1.00 89.75 99 LEU A C 1
ATOM 819 O O . LEU A 1 99 ? -1.566 -2.460 6.641 1.00 89.75 99 LEU A O 1
ATOM 823 N N . ARG A 1 100 ? -2.738 -3.794 7.997 1.00 89.19 100 ARG A N 1
ATOM 824 C CA . ARG A 1 100 ? -1.681 -3.828 9.024 1.00 89.19 100 ARG A CA 1
ATOM 825 C C . ARG A 1 100 ? -0.420 -4.527 8.514 1.00 89.19 100 ARG A C 1
ATOM 827 O O . ARG A 1 100 ? 0.676 -4.120 8.894 1.00 89.19 100 ARG A O 1
ATOM 834 N N . LYS A 1 101 ? -0.570 -5.583 7.708 1.00 90.06 101 LYS A N 1
ATOM 835 C CA . LYS A 1 101 ? 0.560 -6.306 7.110 1.00 90.06 101 LYS A CA 1
ATOM 836 C C . LYS A 1 101 ? 1.245 -5.422 6.075 1.00 90.06 101 LYS A C 1
ATOM 838 O O . LYS A 1 101 ? 2.438 -5.195 6.214 1.00 90.06 101 LYS A O 1
ATOM 843 N N . PHE A 1 102 ? 0.472 -4.835 5.161 1.00 91.81 102 PHE A N 1
ATOM 844 C CA . PHE A 1 102 ? 0.948 -3.883 4.159 1.00 91.81 102 PHE A CA 1
ATOM 845 C C . PHE A 1 102 ? 1.817 -2.783 4.785 1.00 91.81 102 PHE A C 1
ATOM 847 O O . PHE A 1 102 ? 3.002 -2.688 4.483 1.00 91.81 102 PHE A O 1
ATOM 854 N N . LYS A 1 103 ? 1.290 -2.045 5.772 1.00 91.06 103 LYS A N 1
ATOM 855 C CA . LYS A 1 103 ? 2.047 -0.975 6.446 1.00 91.06 103 LYS A CA 1
ATOM 856 C C . LYS A 1 103 ? 3.335 -1.456 7.103 1.00 91.06 103 LYS A C 1
ATOM 858 O O . LYS A 1 103 ? 4.343 -0.753 7.085 1.00 91.06 103 LYS A O 1
ATOM 863 N N . LYS A 1 104 ? 3.301 -2.633 7.738 1.00 91.50 104 LYS A N 1
ATOM 864 C CA . LYS A 1 104 ? 4.497 -3.221 8.353 1.00 91.50 104 LYS A CA 1
ATOM 865 C C . LYS A 1 104 ? 5.549 -3.535 7.293 1.00 91.50 104 LYS A C 1
ATOM 867 O O . LYS A 1 104 ? 6.718 -3.263 7.538 1.00 91.50 104 LYS A O 1
ATOM 872 N N . THR A 1 105 ? 5.140 -4.080 6.152 1.00 90.38 105 THR A N 1
ATOM 873 C CA . THR A 1 105 ? 6.036 -4.397 5.036 1.00 90.38 105 THR A CA 1
ATOM 874 C C . THR A 1 105 ? 6.641 -3.132 4.438 1.00 90.38 105 THR A C 1
ATOM 876 O O . THR A 1 105 ? 7.860 -3.036 4.387 1.00 90.38 105 THR A O 1
ATOM 879 N N . VAL A 1 106 ? 5.823 -2.125 4.112 1.00 92.06 106 VAL A N 1
ATOM 880 C CA . VAL A 1 106 ? 6.297 -0.828 3.592 1.00 92.06 106 VAL A CA 1
ATOM 881 C C . VAL A 1 106 ? 7.295 -0.180 4.555 1.00 92.06 106 VAL A C 1
ATOM 883 O O . VAL A 1 106 ? 8.363 0.269 4.148 1.00 92.06 106 VAL A O 1
ATOM 886 N N . LYS A 1 107 ? 6.993 -0.178 5.861 1.00 93.00 107 LYS A N 1
ATOM 887 C CA . LYS A 1 107 ? 7.902 0.373 6.875 1.00 93.00 107 LYS A CA 1
ATOM 888 C C . LYS A 1 107 ? 9.238 -0.376 6.922 1.00 93.00 107 LYS A C 1
ATOM 890 O O . LYS A 1 107 ? 10.273 0.269 7.038 1.00 93.00 107 LYS A O 1
ATOM 895 N N . LYS A 1 108 ? 9.212 -1.711 6.861 1.00 91.75 108 LYS A N 1
ATOM 896 C CA . LYS A 1 108 ? 10.430 -2.534 6.855 1.00 91.75 108 LYS A CA 1
ATOM 897 C C . LYS A 1 108 ? 11.269 -2.293 5.602 1.00 91.75 108 LYS A C 1
ATOM 899 O O . LYS A 1 108 ? 12.471 -2.120 5.734 1.0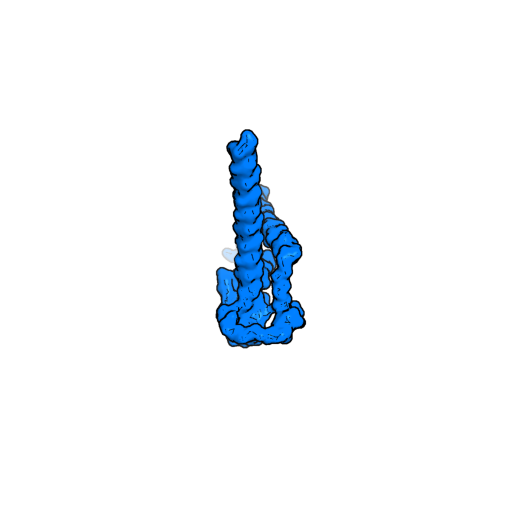0 91.75 108 LYS A O 1
ATOM 904 N N . ALA A 1 109 ? 10.641 -2.233 4.429 1.00 90.38 109 ALA A N 1
ATOM 905 C CA . ALA A 1 109 ? 11.328 -1.966 3.167 1.00 90.38 109 ALA A CA 1
ATOM 906 C C . ALA A 1 109 ? 12.066 -0.618 3.204 1.00 90.38 109 ALA A C 1
ATOM 908 O O . ALA A 1 109 ? 13.269 -0.571 2.979 1.00 90.38 109 ALA A O 1
ATOM 909 N N . ARG A 1 110 ? 11.390 0.453 3.641 1.00 88.88 110 ARG A N 1
ATOM 910 C CA . ARG A 1 110 ? 12.016 1.778 3.817 1.00 88.88 110 ARG A CA 1
ATOM 911 C C . ARG A 1 110 ? 13.130 1.800 4.865 1.00 88.88 110 ARG A C 1
ATOM 913 O O . ARG A 1 110 ? 14.007 2.654 4.815 1.00 88.88 110 ARG A O 1
ATOM 920 N N . GLN A 1 111 ? 13.066 0.931 5.873 1.00 92.56 111 GLN A N 1
ATOM 921 C CA . GLN A 1 111 ? 14.138 0.821 6.861 1.00 92.56 111 GLN A CA 1
ATOM 922 C C . GLN A 1 111 ? 15.377 0.157 6.250 1.00 92.56 111 GLN A C 1
ATOM 924 O O . GLN A 1 111 ? 16.470 0.688 6.403 1.00 92.56 111 GLN A O 1
ATOM 929 N N . LEU A 1 112 ? 15.189 -0.946 5.523 1.00 90.06 112 LEU A N 1
ATOM 930 C CA . LEU A 1 112 ? 16.257 -1.632 4.791 1.00 90.06 112 LEU A CA 1
ATOM 931 C C . LEU A 1 112 ? 16.936 -0.708 3.774 1.00 90.06 112 LEU A C 1
ATOM 933 O O . LEU A 1 112 ? 18.157 -0.682 3.695 1.00 90.06 112 LEU A O 1
ATOM 937 N N . GLU A 1 113 ? 16.159 0.098 3.052 1.00 88.06 113 GLU A N 1
ATOM 938 C CA . GLU A 1 113 ? 16.684 1.096 2.114 1.00 88.06 113 GLU A CA 1
ATOM 939 C C . GLU A 1 113 ? 17.629 2.099 2.800 1.00 88.06 113 GLU A C 1
ATOM 941 O O . GLU A 1 113 ? 18.719 2.376 2.304 1.00 88.06 113 GLU A O 1
ATOM 946 N N . LYS A 1 114 ? 17.264 2.594 3.990 1.00 89.62 114 LYS A N 1
ATOM 947 C CA . LYS A 1 114 ? 18.131 3.483 4.781 1.00 89.62 114 LYS A CA 1
ATOM 948 C C . LYS A 1 114 ? 19.386 2.781 5.288 1.00 89.62 114 LYS A C 1
ATOM 950 O O . LYS A 1 114 ? 20.449 3.389 5.338 1.00 89.62 114 LYS A O 1
ATOM 955 N N . GLU A 1 115 ? 19.262 1.525 5.704 1.00 91.31 115 GLU A N 1
ATOM 956 C CA . GLU A 1 115 ? 20.406 0.727 6.150 1.00 91.31 115 GLU A CA 1
ATOM 957 C C . GLU A 1 115 ? 21.397 0.497 4.999 1.00 91.31 115 GLU A C 1
ATOM 959 O O . GLU A 1 115 ? 22.598 0.650 5.211 1.00 91.31 115 GLU A O 1
ATOM 964 N N . LEU A 1 116 ? 20.906 0.242 3.780 1.00 89.06 116 LEU A N 1
ATOM 965 C CA . LEU A 1 116 ? 21.729 0.158 2.569 1.00 89.06 116 LEU A CA 1
ATOM 966 C C . LEU A 1 116 ? 22.439 1.481 2.264 1.00 89.06 116 LEU A C 1
ATOM 968 O O . LEU A 1 116 ? 23.651 1.483 2.086 1.00 89.06 116 LEU A O 1
ATOM 972 N N . GLN A 1 117 ? 21.727 2.611 2.296 1.00 88.69 117 GLN A N 1
ATOM 973 C CA . GLN A 1 117 ? 22.338 3.933 2.089 1.00 88.69 117 GLN A CA 1
ATOM 974 C C . GLN A 1 117 ? 23.435 4.239 3.120 1.00 88.69 117 GLN A C 1
ATOM 976 O O . GLN A 1 117 ? 24.489 4.774 2.779 1.00 88.69 117 GLN A O 1
ATOM 981 N N . ASN A 1 118 ? 23.209 3.879 4.385 1.00 90.44 118 ASN A N 1
ATOM 982 C CA . ASN A 1 118 ? 24.206 4.047 5.439 1.00 90.44 118 ASN A CA 1
ATOM 983 C C . ASN A 1 118 ? 25.424 3.142 5.222 1.00 90.44 118 ASN A C 1
ATOM 985 O O . ASN A 1 118 ? 26.549 3.566 5.482 1.00 90.44 118 ASN A O 1
ATOM 989 N N . LEU A 1 119 ? 25.208 1.909 4.756 1.00 90.19 119 LEU A N 1
ATOM 990 C CA . LEU A 1 119 ? 26.285 0.980 4.430 1.00 90.19 119 LEU A CA 1
ATOM 991 C C . LEU A 1 119 ? 27.117 1.495 3.252 1.00 90.19 119 LEU A C 1
ATOM 993 O O . LEU A 1 119 ? 28.339 1.502 3.349 1.00 90.19 119 LEU A O 1
ATOM 997 N N . ASP A 1 120 ? 26.479 1.985 2.189 1.00 86.69 120 ASP A N 1
ATOM 998 C CA . ASP A 1 120 ? 27.166 2.584 1.040 1.00 86.69 120 ASP A CA 1
ATOM 999 C C . ASP A 1 120 ? 27.986 3.811 1.455 1.00 86.69 120 ASP A C 1
ATOM 1001 O O . ASP A 1 120 ? 29.143 3.951 1.057 1.00 86.69 120 ASP A O 1
ATOM 1005 N N . ALA A 1 121 ? 27.436 4.672 2.318 1.00 86.81 121 ALA A N 1
ATOM 1006 C CA . ALA A 1 121 ? 28.159 5.818 2.865 1.00 86.81 121 ALA A CA 1
ATOM 1007 C C . ALA A 1 121 ? 29.354 5.390 3.734 1.00 86.81 121 ALA A C 1
ATOM 1009 O O . ALA A 1 121 ? 30.439 5.968 3.631 1.00 86.81 121 ALA A O 1
ATOM 1010 N N . PHE A 1 122 ? 29.178 4.358 4.565 1.00 86.94 122 PHE A N 1
ATOM 1011 C CA . PHE A 1 122 ? 30.256 3.777 5.359 1.00 86.94 122 PHE A CA 1
ATOM 1012 C C . PHE A 1 122 ? 31.354 3.202 4.458 1.00 86.94 122 PHE A C 1
ATOM 1014 O O . PHE A 1 122 ? 32.527 3.518 4.646 1.00 86.94 122 PHE A O 1
ATOM 1021 N N . LEU A 1 123 ? 30.991 2.415 3.443 1.00 84.88 123 LEU A N 1
ATOM 1022 C CA . LEU A 1 123 ? 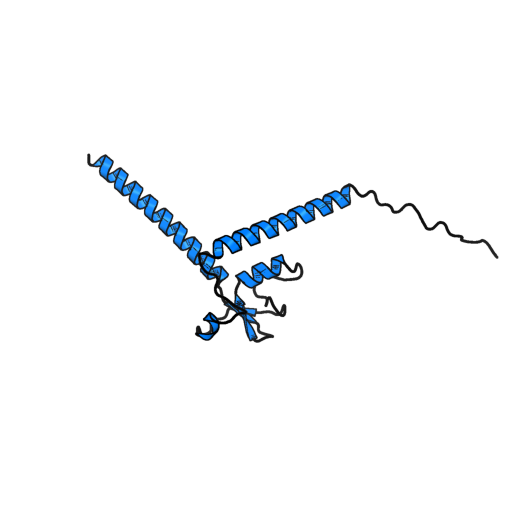31.939 1.865 2.478 1.00 84.88 123 LEU A CA 1
ATOM 1023 C C . LEU A 1 123 ? 32.666 2.980 1.726 1.00 84.88 123 LEU A C 1
ATOM 1025 O O . LEU A 1 123 ? 33.883 2.928 1.629 1.00 84.88 123 LEU A O 1
ATOM 1029 N N . HIS A 1 124 ? 31.975 4.025 1.270 1.00 78.62 124 HIS A N 1
ATOM 1030 C CA . HIS A 1 124 ? 32.613 5.169 0.616 1.00 78.62 124 HIS A CA 1
ATOM 1031 C C . HIS A 1 124 ? 33.620 5.889 1.532 1.00 78.62 124 HIS A C 1
ATOM 1033 O O . HIS A 1 124 ? 34.653 6.362 1.064 1.00 78.62 124 HIS A O 1
ATOM 1039 N N . TYR A 1 125 ? 33.337 5.989 2.833 1.00 76.94 125 TYR A N 1
ATOM 1040 C CA . TYR A 1 125 ? 34.229 6.643 3.793 1.00 76.94 125 TYR A CA 1
ATOM 1041 C C . TYR A 1 125 ? 35.427 5.764 4.196 1.00 76.94 125 TYR A C 1
ATOM 1043 O O . TYR A 1 125 ? 36.527 6.279 4.391 1.00 76.94 125 TYR A O 1
ATOM 1051 N N . TYR A 1 126 ? 35.231 4.446 4.309 1.00 70.06 126 TYR A N 1
ATOM 1052 C CA . TYR A 1 126 ? 36.229 3.507 4.839 1.00 70.06 126 TYR A CA 1
ATOM 1053 C C . TYR A 1 126 ? 36.919 2.625 3.792 1.00 70.06 126 TYR A C 1
ATOM 1055 O O . TYR A 1 126 ? 37.869 1.930 4.148 1.00 70.06 126 TYR A O 1
ATOM 1063 N N . HIS A 1 127 ? 36.522 2.657 2.516 1.00 59.09 127 HIS A N 1
ATOM 1064 C CA . HIS A 1 127 ? 37.382 2.194 1.428 1.00 59.09 127 HIS A CA 1
ATOM 1065 C C . HIS A 1 127 ? 38.354 3.325 1.065 1.00 59.09 127 HIS A C 1
ATOM 1067 O O . HIS A 1 127 ? 37.985 4.225 0.304 1.00 59.09 127 HIS A O 1
ATOM 1073 N N . PRO A 1 128 ? 39.623 3.304 1.525 1.00 54.25 128 PRO A N 1
ATOM 1074 C CA . PRO A 1 128 ? 40.635 4.068 0.833 1.00 54.25 128 PRO A CA 1
ATOM 1075 C C . PRO A 1 128 ? 40.695 3.488 -0.576 1.00 54.25 128 PRO A C 1
ATOM 1077 O O . PRO A 1 128 ? 40.846 2.283 -0.785 1.00 54.25 128 PRO A O 1
ATOM 1080 N N . VAL A 1 129 ? 40.499 4.372 -1.540 1.00 53.19 129 VAL A N 1
ATOM 1081 C CA . VAL A 1 129 ? 40.768 4.190 -2.956 1.00 53.19 129 VAL A CA 1
ATOM 1082 C C . VAL A 1 129 ? 42.003 3.294 -3.135 1.00 53.19 129 VAL A C 1
ATOM 1084 O O . VAL A 1 129 ? 43.137 3.758 -3.051 1.00 53.19 129 VAL A O 1
ATOM 1087 N N . ASN A 1 130 ? 41.801 2.007 -3.424 1.00 50.28 130 ASN A N 1
ATOM 1088 C CA . ASN A 1 130 ? 42.876 1.094 -3.810 1.00 50.28 130 ASN A CA 1
ATOM 1089 C C . ASN A 1 130 ? 43.259 1.370 -5.285 1.00 50.28 130 ASN A C 1
ATOM 1091 O O . ASN A 1 130 ? 43.323 0.464 -6.106 1.00 50.28 130 ASN A O 1
ATOM 1095 N N . LYS A 1 131 ? 43.473 2.648 -5.649 1.00 50.25 131 LYS A N 1
ATOM 1096 C CA . LYS A 1 131 ? 43.990 3.084 -6.964 1.00 50.25 131 LYS A CA 1
ATOM 1097 C C . LYS A 1 131 ? 45.513 3.202 -6.964 1.00 50.25 131 LYS A C 1
ATOM 1099 O O . LYS A 1 131 ? 46.052 4.013 -7.696 1.00 50.25 131 LYS A O 1
ATOM 1104 N N . ASN A 1 132 ? 46.220 2.409 -6.167 1.00 49.22 132 ASN A N 1
ATOM 1105 C CA . ASN A 1 132 ? 47.672 2.314 -6.270 1.00 49.22 132 ASN A CA 1
ATOM 1106 C C . ASN A 1 132 ? 48.105 0.857 -6.121 1.00 49.22 132 ASN A C 1
ATOM 1108 O O . ASN A 1 132 ? 48.548 0.458 -5.048 1.00 49.22 132 ASN A O 1
ATOM 1112 N 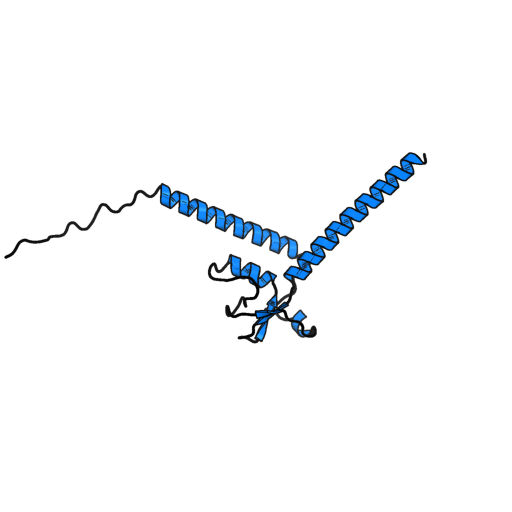N . LYS A 1 133 ? 47.961 0.076 -7.200 1.00 47.56 133 LYS A N 1
ATOM 1113 C CA . LYS A 1 133 ? 48.910 -0.966 -7.642 1.00 47.56 133 LYS A CA 1
ATOM 1114 C C . LYS A 1 133 ? 48.294 -1.791 -8.773 1.00 47.56 133 LYS A C 1
ATOM 1116 O O . LYS A 1 133 ? 47.421 -2.612 -8.518 1.00 47.56 133 LYS A O 1
ATOM 1121 N N . ASN A 1 134 ? 48.766 -1.533 -9.997 1.00 47.75 134 ASN A N 1
ATOM 1122 C CA . ASN A 1 134 ? 49.106 -2.504 -11.056 1.00 47.75 134 ASN A CA 1
ATOM 1123 C C . ASN A 1 134 ? 48.854 -1.940 -12.469 1.00 47.75 134 ASN A C 1
ATOM 1125 O O . ASN A 1 134 ? 47.969 -2.392 -13.182 1.00 47.75 134 ASN A O 1
ATOM 1129 N N . SER A 1 135 ? 49.686 -0.983 -12.891 1.00 42.25 135 SER A N 1
ATOM 1130 C CA . SER A 1 135 ? 50.145 -0.891 -14.289 1.00 42.25 135 SER A CA 1
ATOM 1131 C C . SER A 1 135 ? 51.553 -0.284 -14.326 1.00 42.25 135 SER A C 1
ATOM 1133 O O . SER A 1 135 ? 51.812 0.778 -14.882 1.00 42.25 135 SER A O 1
ATOM 1135 N N . SER A 1 136 ? 52.476 -0.963 -13.649 1.00 47.00 136 SER A N 1
ATOM 1136 C CA . SER A 1 136 ? 53.870 -0.976 -14.073 1.00 47.00 136 SER A CA 1
ATOM 1137 C C . SER A 1 136 ? 53.941 -1.977 -15.224 1.00 47.00 136 SER A C 1
ATOM 1139 O O . SER A 1 136 ? 54.068 -3.169 -14.961 1.00 47.00 136 SER A O 1
ATOM 1141 N N . ASP A 1 137 ? 53.842 -1.519 -16.469 1.00 43.91 137 ASP A N 1
ATOM 1142 C CA . ASP A 1 137 ? 54.427 -2.253 -17.591 1.00 43.91 137 ASP A CA 1
ATOM 1143 C C . ASP A 1 137 ? 54.831 -1.283 -18.713 1.00 43.91 137 ASP A C 1
ATOM 1145 O O . ASP A 1 137 ? 54.005 -0.747 -19.441 1.00 43.91 137 ASP A O 1
ATOM 1149 N N . ARG A 1 138 ? 56.148 -1.052 -18.765 1.00 48.88 138 ARG A N 1
ATOM 1150 C CA . ARG A 1 138 ? 56.994 -0.897 -19.958 1.00 48.88 138 ARG A CA 1
ATOM 1151 C C . ARG A 1 138 ? 56.517 0.039 -21.075 1.00 48.88 138 ARG A C 1
ATOM 1153 O O . ARG A 1 138 ? 56.091 -0.427 -22.125 1.00 48.88 138 ARG A O 1
ATOM 1160 N N . ASP A 1 139 ? 56.881 1.313 -20.954 1.00 43.00 139 ASP A N 1
ATOM 1161 C CA . ASP A 1 139 ? 57.322 2.071 -22.130 1.00 43.00 139 ASP A CA 1
ATOM 1162 C C . ASP A 1 139 ? 58.817 1.821 -22.340 1.00 43.00 139 ASP A C 1
ATOM 1164 O O . ASP A 1 139 ? 59.699 2.446 -21.743 1.00 43.00 139 ASP A O 1
ATOM 1168 N N . GLY A 1 140 ? 59.091 0.815 -23.169 1.00 39.47 140 GLY A N 1
ATOM 1169 C CA . GLY A 1 140 ? 60.406 0.573 -23.729 1.00 39.47 140 GLY A CA 1
ATOM 1170 C C . GLY A 1 140 ? 60.799 1.724 -24.649 1.00 39.47 140 GLY A C 1
ATOM 1171 O O . GLY A 1 140 ? 60.177 1.947 -25.682 1.00 39.47 140 GLY A O 1
ATOM 1172 N N . LYS A 1 141 ? 61.879 2.423 -24.294 1.00 42.66 141 LYS A N 1
ATOM 1173 C CA . LYS A 1 141 ? 62.669 3.190 -25.258 1.00 42.66 141 LYS A CA 1
ATOM 1174 C C . LYS A 1 141 ? 63.234 2.227 -26.300 1.00 42.66 141 LYS A C 1
ATOM 1176 O O . LYS A 1 141 ? 64.119 1.434 -25.985 1.00 42.66 141 LYS A O 1
ATOM 1181 N N . LEU A 1 142 ? 62.745 2.338 -27.527 1.00 40.00 142 LEU A N 1
ATOM 1182 C CA . LEU A 1 142 ? 63.422 1.875 -28.733 1.00 40.00 142 LEU A CA 1
ATOM 1183 C C . LEU A 1 142 ? 62.940 2.734 -29.906 1.00 40.00 142 LEU A C 1
ATOM 1185 O O . LEU A 1 142 ? 61.942 2.413 -30.546 1.00 40.00 142 LEU A O 1
ATOM 1189 N N . LEU A 1 143 ? 63.618 3.871 -30.084 1.00 38.72 143 LEU A N 1
ATOM 1190 C CA . LEU A 1 143 ? 64.116 4.468 -31.334 1.00 38.72 143 LEU A CA 1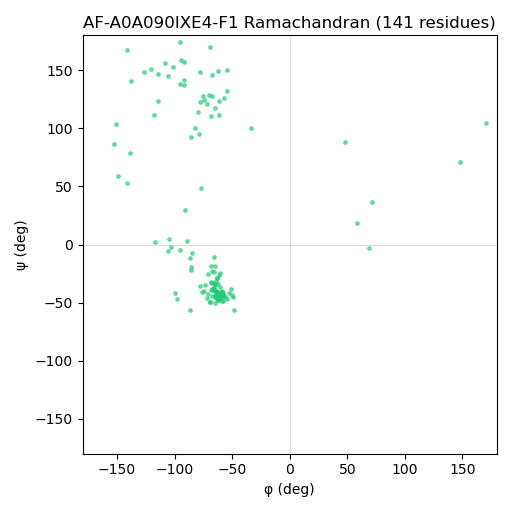
ATOM 1191 C C . LEU A 1 143 ? 64.730 5.838 -31.016 1.00 38.72 143 LEU A C 1
ATOM 1193 O O . LEU A 1 143 ? 64.064 6.640 -30.324 1.00 38.72 143 LEU A O 1
#

Sequence (143 aa):
MWPLIFIVIFIILMSTYTIMKKTNTKQIELDDLNTLYQCTSCGKLHRKYQEELQSLIDLTYSTPSICPRCHQPADLYIGEYFDWMKTNPECPKLRKQDLRKFKKTVKKARQLEKELQNLDAFLHYYHPVNKNKNSSDRDGKLL

Nearest PDB structures (foldseek):
  1q14-assembly1_A  TM=4.203E-01  e=8.231E-01  Saccharomyces cerevisiae
  2h59-assembly1_B  TM=4.439E-01  e=1.226E+00  Thermotoga maritima

Organism: NCBI:txid35841

Secondary structure (DSSP, 8-state):
-HHHHHHHHHHHHHHHHHHHHHHHHHHHHHHHHT-EEEETTT--EEEHHHHHHHHHH-TT---SSB-TTT--BEEE--SPP-GGGGS-TTSPPPPHHHHHHHHHHHHHHHHHHHHHHHHHHHHHHH-----SS----------

Solvent-accessible surface area (backbone atoms only — not comparable to full-atom values): 8610 Å² total; per-residue (Å²): 112,69,70,60,51,52,52,52,52,51,52,51,51,53,52,51,51,52,52,51,52,57,50,52,55,54,47,54,52,49,49,56,38,49,37,46,29,31,19,77,79,80,67,48,61,42,33,45,49,52,39,61,51,37,46,73,76,35,88,86,51,68,78,82,56,37,28,77,84,76,73,37,57,29,44,78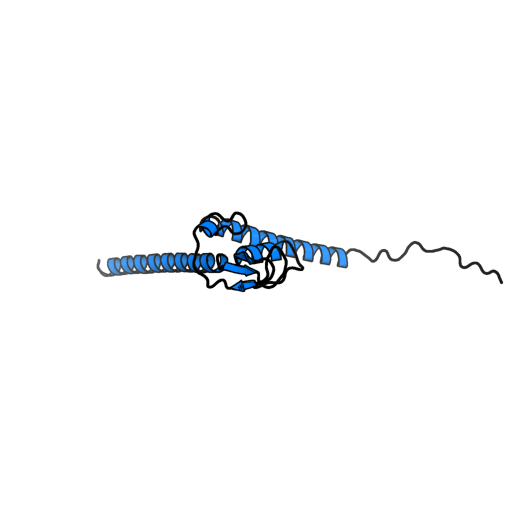,57,82,71,86,89,56,75,68,53,74,69,31,87,85,39,63,76,76,46,82,80,47,50,62,54,52,54,52,50,56,53,49,53,59,48,51,54,51,53,50,54,52,48,53,52,48,46,65,72,68,51,73,79,82,83,80,84,87,82,90,75,82,88,74,90,82,132

pLDDT: mean 83.28, std 14.8, range [38.72, 94.5]

Foldseek 3Di:
DVVVVVVVVVVVVVVVVVVVVVVVVLVVVLVQQLFWWAFPVPRDIAGQLLLLVLCLVDVPQDDDQADSPPRGGIGGDPDDDDPVQCVPPRHHRQDSVCVVVSVVVSVVSVVVVVVVVVVVVVCVVPPDPPPDDDDPDDPDDDD

Mean predicted aligned error: 10.83 Å

Radius of gyration: 27.21 Å; Cα contacts (8 Å, |Δi|>4): 105; chains: 1; bounding box: 90×28×74 Å